Protein AF-A0A9D3RXP3-F1 (afdb_monomer_lite)

Foldseek 3Di:
DCCCPPVVHPVVVQVVVCVVPVHGDDPVVVCCVVPVVVPVVVVVVVVCCVVVVPDFAWDWDCDPPDPPPPDTDIDGDDPCVVVVVCCVVPVPPD

Organism: Anguilla anguilla (NCBI:txid7936)

Sequence (94 aa):
MVGVVYLYGIDRFNEDIEFMIGHKPNIFWQATWRVISPLIMLVIFLFYFVTKVSAELTYNVWDPNFENFPTLETLTYPSWVYTIIFLLAGCRAS

InterPro domains:
  IPR000175 Sodium:neurotransmitter symporter [PF00209] (2-89)
  IPR000175 Sodium:neurotransmitter symporter [PS50267] (1-94)
  IPR000175 Sodium:neurotransmitter symporter [PTHR11616] (1-90)
  IPR037272 Sodium:neurotransmitter symporter superfamily [SSF161070] (2-90)

Radius of gyration: 23.26 Å; chains: 1; bounding box: 51×25×57 Å

pLDDT: mean 88.12, std 9.06, range [40.38, 96.06]

Secondary structure (DSSP, 8-state):
-HIIIIIIIHHHHHHHHHHHHSSPPPHHHHHIIIIIHHHHHHHHHHHHHHHHHSS--EEEE--TT-TTTTSPEEEEPPTHHHHHHHHHHHHS--

Structure (mmCIF, N/CA/C/O backbone):
data_AF-A0A9D3RXP3-F1
#
_entry.id   AF-A0A9D3RXP3-F1
#
loop_
_atom_site.group_PDB
_atom_site.id
_atom_site.type_symbol
_atom_site.label_atom_id
_atom_site.label_alt_id
_atom_site.label_comp_id
_atom_site.label_asym_id
_atom_site.label_entity_id
_atom_site.label_seq_id
_atom_site.pdbx_PDB_ins_code
_atom_site.Cartn_x
_atom_site.Cartn_y
_atom_site.Cartn_z
_atom_site.occupancy
_atom_site.B_iso_or_equiv
_atom_site.auth_seq_id
_atom_site.auth_comp_id
_atom_site.auth_asym_id
_atom_site.auth_atom_id
_atom_site.pdbx_PDB_model_num
ATOM 1 N N . MET A 1 1 ? -8.304 -3.067 6.240 1.00 82.00 1 MET A N 1
ATOM 2 C CA . MET A 1 1 ? -8.700 -2.008 7.198 1.00 82.00 1 MET A CA 1
ATOM 3 C C . MET A 1 1 ? -9.828 -1.133 6.691 1.00 82.00 1 MET A C 1
ATOM 5 O O . MET A 1 1 ? -10.794 -1.007 7.422 1.00 82.00 1 MET A O 1
ATOM 9 N N . VAL A 1 2 ? -9.776 -0.592 5.466 1.00 89.44 2 VAL A N 1
ATOM 10 C CA . VAL A 1 2 ? -10.828 0.319 4.968 1.00 89.44 2 VAL A CA 1
ATOM 11 C C . VAL A 1 2 ? -12.238 -0.284 5.074 1.00 89.44 2 VAL A C 1
ATOM 13 O O . VAL A 1 2 ? -13.118 0.335 5.659 1.00 89.44 2 VAL A O 1
ATOM 16 N N . GLY A 1 3 ? -12.437 -1.525 4.616 1.00 92.12 3 GLY A N 1
ATOM 17 C CA . GLY A 1 3 ? -13.737 -2.197 4.734 1.00 92.12 3 GLY A CA 1
ATOM 18 C C . GLY A 1 3 ? -14.217 -2.364 6.182 1.00 92.12 3 GLY A C 1
ATOM 19 O O . GLY A 1 3 ? -15.353 -2.043 6.498 1.00 92.12 3 GLY A O 1
ATOM 20 N N . VAL A 1 4 ? -13.345 -2.786 7.097 1.00 90.50 4 VAL A N 1
ATOM 21 C CA . VAL A 1 4 ? -13.720 -2.995 8.509 1.00 90.50 4 VAL A CA 1
ATOM 22 C C . VAL A 1 4 ? -13.986 -1.665 9.224 1.00 90.50 4 VAL A C 1
ATOM 24 O O . VAL A 1 4 ? -14.975 -1.512 9.927 1.00 90.50 4 VAL A O 1
ATOM 27 N N . VAL A 1 5 ? -13.130 -0.668 9.018 1.00 90.00 5 VAL A N 1
ATOM 28 C CA . VAL A 1 5 ? -13.206 0.612 9.734 1.00 90.00 5 VAL A CA 1
ATOM 29 C C . VAL A 1 5 ? -14.351 1.486 9.220 1.00 90.00 5 VAL A C 1
ATOM 31 O O . VAL A 1 5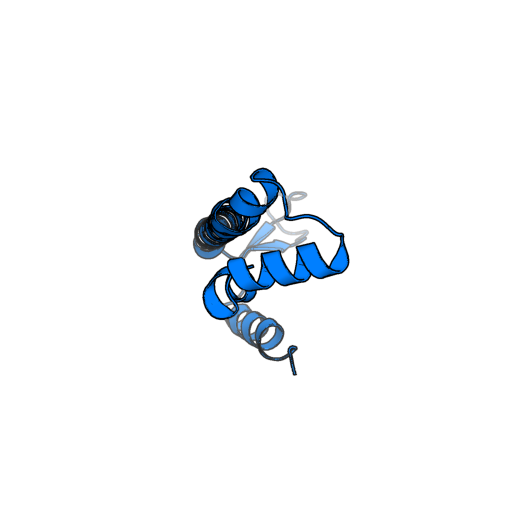 ? -15.027 2.118 10.029 1.00 90.00 5 VAL A O 1
ATOM 34 N N . TYR A 1 6 ? -14.569 1.526 7.899 1.00 89.31 6 TYR A N 1
ATOM 35 C CA . TYR A 1 6 ? -15.512 2.458 7.271 1.00 89.31 6 TYR A CA 1
ATOM 36 C C . TYR A 1 6 ? -16.805 1.814 6.764 1.00 89.31 6 TYR A C 1
ATOM 38 O O . TYR A 1 6 ? -17.817 2.504 6.741 1.00 89.31 6 TYR A O 1
ATOM 46 N N . LEU A 1 7 ? -16.804 0.535 6.355 1.00 92.69 7 LEU A N 1
ATOM 47 C CA . LEU A 1 7 ? -18.041 -0.142 5.930 1.00 92.69 7 LEU A CA 1
ATOM 48 C C . LEU A 1 7 ? -18.715 -0.852 7.105 1.00 92.69 7 LEU A C 1
ATOM 50 O O . LEU A 1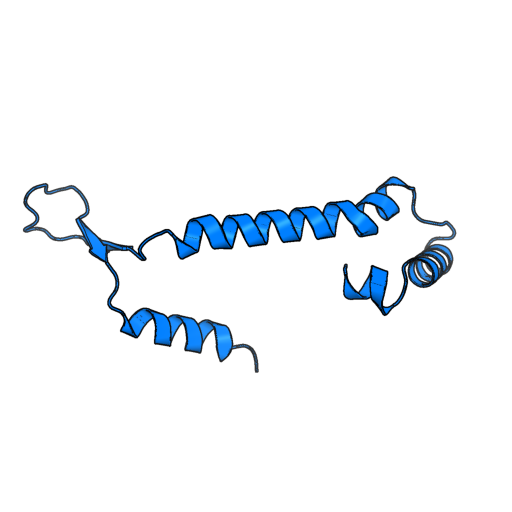 7 ? -19.895 -0.635 7.351 1.00 92.69 7 LEU A O 1
ATOM 54 N N . TYR A 1 8 ? -17.971 -1.687 7.836 1.00 92.88 8 TYR A N 1
ATOM 55 C CA . TYR A 1 8 ? -18.505 -2.378 9.017 1.00 92.88 8 TYR A CA 1
ATOM 56 C C . TYR A 1 8 ? -18.683 -1.424 10.208 1.00 92.88 8 TYR A C 1
ATOM 58 O O . TYR A 1 8 ? -19.667 -1.522 10.940 1.00 92.88 8 TYR A O 1
ATOM 66 N N . GLY A 1 9 ? -17.768 -0.463 10.346 1.00 93.06 9 GLY A N 1
ATOM 67 C CA . GLY A 1 9 ? -17.804 0.573 11.370 1.00 93.06 9 GLY A CA 1
ATOM 68 C C . GLY A 1 9 ? -16.860 0.261 12.527 1.00 93.06 9 GLY A C 1
ATOM 69 O O . GLY A 1 9 ? -16.907 -0.807 13.137 1.00 93.06 9 GLY A O 1
ATOM 70 N N . ILE A 1 10 ? -15.997 1.228 12.847 1.00 91.19 10 ILE A N 1
ATOM 71 C CA . ILE A 1 10 ? -14.987 1.085 13.901 1.00 91.19 10 ILE A CA 1
ATOM 72 C C . ILE A 1 10 ? -15.591 0.915 15.299 1.00 91.19 10 ILE A C 1
ATOM 74 O O . ILE A 1 10 ? -15.010 0.218 16.123 1.00 91.19 10 ILE A O 1
ATOM 78 N N . ASP A 1 11 ? -16.755 1.507 15.563 1.00 92.19 11 ASP A N 1
ATOM 79 C CA . ASP A 1 11 ? -17.391 1.433 16.881 1.00 92.19 11 ASP A CA 1
ATOM 80 C C . ASP A 1 11 ? -17.914 0.025 17.167 1.00 92.19 11 ASP A C 1
ATOM 82 O O . ASP A 1 11 ? -17.584 -0.541 18.207 1.00 92.19 11 ASP A O 1
ATOM 86 N N . ARG A 1 12 ? -18.599 -0.592 16.194 1.00 93.00 12 ARG A N 1
ATOM 87 C CA . ARG A 1 12 ? -19.037 -1.992 16.288 1.00 93.00 12 ARG A CA 1
ATOM 88 C C . ARG A 1 12 ? -17.845 -2.940 16.416 1.00 93.00 12 ARG A C 1
ATOM 90 O O . ARG A 1 12 ? -17.856 -3.837 17.245 1.00 93.00 12 ARG A O 1
ATOM 97 N N . PHE A 1 13 ? -16.780 -2.700 15.653 1.00 92.88 13 PHE A N 1
ATOM 98 C CA . PHE A 1 13 ? -15.559 -3.496 15.770 1.00 92.88 13 PHE A CA 1
ATOM 99 C C . PHE A 1 13 ? -14.891 -3.368 17.152 1.00 92.88 13 PHE A C 1
ATOM 101 O O . PHE A 1 13 ? -14.378 -4.348 17.684 1.00 92.88 13 PHE A O 1
ATOM 108 N N . ASN A 1 14 ? -14.908 -2.177 17.757 1.00 92.75 14 ASN A N 1
ATOM 109 C CA . ASN A 1 14 ? -14.386 -1.976 19.109 1.00 92.75 14 ASN A CA 1
ATOM 110 C C . ASN A 1 14 ? -15.242 -2.685 20.172 1.00 92.75 14 ASN A C 1
ATOM 112 O O . ASN A 1 14 ? -14.675 -3.203 21.131 1.00 92.75 14 ASN A O 1
ATOM 116 N N . GLU A 1 15 ? -16.569 -2.706 20.010 1.00 94.88 15 GLU A N 1
ATOM 117 C CA . GLU A 1 15 ? -17.490 -3.459 20.877 1.00 94.88 15 GLU A CA 1
ATOM 118 C C . GLU A 1 15 ? -17.246 -4.967 20.777 1.00 94.88 15 GLU A C 1
ATOM 120 O O . GLU A 1 15 ? -17.148 -5.639 21.802 1.00 94.88 15 GLU A O 1
ATOM 125 N N . ASP A 1 16 ? -17.049 -5.486 19.563 1.00 94.94 16 ASP A N 1
ATOM 126 C CA . ASP A 1 16 ? -16.718 -6.898 19.350 1.00 94.94 16 ASP A CA 1
ATOM 127 C C . ASP A 1 16 ? -15.387 -7.268 20.031 1.00 94.94 16 ASP A C 1
ATOM 129 O O . ASP A 1 16 ? -15.283 -8.311 20.677 1.00 94.94 16 ASP A O 1
ATOM 133 N N . ILE A 1 17 ? -14.369 -6.400 19.947 1.00 93.50 17 ILE A N 1
ATOM 134 C CA . ILE A 1 17 ? -13.085 -6.624 20.632 1.00 93.50 17 ILE A CA 1
ATOM 135 C C . ILE A 1 17 ? -13.248 -6.584 22.154 1.00 93.50 17 ILE A C 1
ATOM 137 O O . ILE A 1 17 ? -12.675 -7.423 22.852 1.00 93.50 17 ILE A O 1
ATOM 141 N N . GLU A 1 18 ? -14.015 -5.631 22.679 1.00 95.81 18 GLU A N 1
ATOM 142 C CA . GLU A 1 18 ? -14.281 -5.541 24.115 1.00 95.81 18 GLU A CA 1
ATOM 143 C C . GLU A 1 18 ? -15.042 -6.768 24.621 1.00 95.81 18 GLU A C 1
ATOM 145 O O . GLU A 1 18 ? -14.707 -7.288 25.682 1.00 95.81 18 GLU A O 1
ATOM 150 N N . PHE A 1 19 ? -15.987 -7.296 23.843 1.00 95.75 19 PHE A N 1
ATOM 151 C CA . PHE A 1 19 ? -16.672 -8.546 24.163 1.00 95.75 19 PHE A CA 1
ATOM 152 C C . PHE A 1 19 ? -15.714 -9.750 24.203 1.00 95.75 19 PHE A C 1
ATOM 154 O O . PHE A 1 19 ? -15.864 -10.630 25.049 1.00 95.75 19 PHE A O 1
ATOM 161 N N . MET A 1 20 ? -14.706 -9.788 23.325 1.00 95.31 20 MET A N 1
ATOM 162 C CA . MET A 1 20 ? -13.745 -10.896 23.254 1.00 95.31 20 MET A CA 1
ATOM 163 C C . MET A 1 20 ? -12.647 -10.835 24.324 1.00 95.31 20 MET A C 1
AT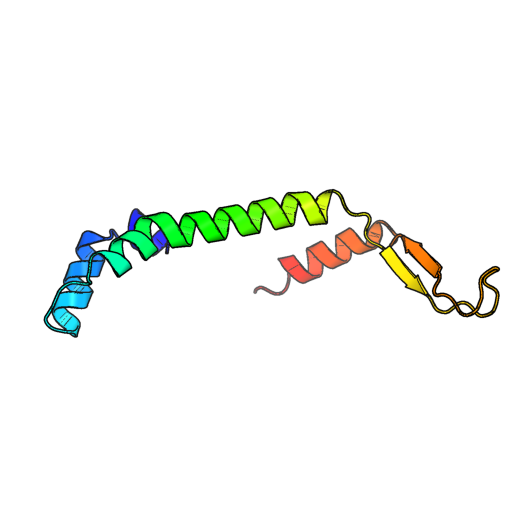OM 165 O O . MET A 1 20 ? -12.240 -11.873 24.842 1.00 95.31 20 MET A O 1
ATOM 169 N N . ILE A 1 21 ? -12.126 -9.640 24.617 1.00 94.62 21 ILE A N 1
ATOM 170 C CA . ILE A 1 21 ? -10.907 -9.448 25.429 1.00 94.62 21 ILE A CA 1
ATOM 171 C C . ILE A 1 21 ? -11.220 -8.762 26.776 1.00 94.62 21 ILE A C 1
ATOM 173 O O . ILE A 1 21 ? -10.388 -8.734 27.679 1.00 94.62 21 ILE A O 1
ATOM 177 N N . GLY A 1 22 ? -12.437 -8.245 26.955 1.00 93.50 22 GLY A N 1
ATOM 178 C CA . GLY A 1 22 ? -12.901 -7.598 28.187 1.00 93.50 22 GLY A CA 1
ATOM 179 C C . GLY A 1 22 ? -12.525 -6.119 28.317 1.00 93.50 22 GLY A C 1
ATOM 180 O O . GLY A 1 22 ? -12.779 -5.524 29.361 1.00 93.50 22 GLY A O 1
ATOM 181 N N . HIS A 1 23 ? -11.906 -5.516 27.296 1.00 91.25 23 HIS A N 1
ATOM 182 C CA . HIS A 1 23 ? -11.588 -4.086 27.276 1.00 91.25 23 HIS A CA 1
ATOM 183 C C . HIS A 1 23 ? -11.508 -3.524 25.849 1.00 91.25 23 HIS A C 1
ATOM 185 O O . HIS A 1 23 ? -11.175 -4.234 24.897 1.00 91.25 23 HIS A O 1
ATOM 191 N N . LYS A 1 24 ? -11.735 -2.212 25.696 1.00 90.75 24 LYS A N 1
ATOM 192 C CA . LYS A 1 24 ? -11.580 -1.525 24.403 1.00 90.75 24 LYS A CA 1
ATOM 193 C C . LYS A 1 24 ? -10.108 -1.401 23.971 1.00 90.75 24 LYS A C 1
ATOM 195 O O . LYS A 1 24 ? -9.213 -1.331 24.824 1.00 90.75 24 LYS A O 1
ATOM 200 N N . PRO A 1 25 ? -9.827 -1.320 22.656 1.00 90.62 25 PRO A N 1
ATOM 201 C CA . PRO A 1 25 ? -8.485 -1.042 22.147 1.00 90.62 25 PRO A CA 1
ATOM 202 C C . PRO A 1 25 ? -7.986 0.353 22.548 1.00 90.62 25 PRO A C 1
ATOM 204 O O . PRO A 1 25 ? -8.731 1.333 22.489 1.00 90.62 25 PRO A O 1
ATOM 207 N N . ASN A 1 26 ? -6.695 0.456 22.884 1.00 91.38 26 ASN A N 1
ATOM 208 C CA . ASN A 1 26 ? -6.029 1.732 23.170 1.00 91.38 26 ASN A CA 1
ATOM 209 C C . ASN A 1 26 ? -6.035 2.674 21.941 1.00 91.38 26 ASN A C 1
ATOM 211 O O . ASN A 1 26 ? -6.116 2.232 20.793 1.00 91.38 26 ASN A O 1
ATOM 215 N N . ILE A 1 27 ? -5.868 3.977 22.174 1.00 91.19 27 ILE A N 1
ATOM 216 C CA . ILE A 1 27 ? -5.842 5.051 21.169 1.00 91.19 27 ILE A CA 1
ATOM 217 C C . ILE A 1 27 ? -4.816 4.772 20.062 1.00 91.19 27 ILE A C 1
ATOM 219 O O . ILE A 1 27 ? -5.087 5.060 18.898 1.00 91.19 27 ILE A O 1
ATOM 223 N N . PHE A 1 28 ? -3.676 4.152 20.392 1.00 93.25 28 PHE A N 1
ATOM 224 C CA . PHE A 1 28 ? -2.680 3.724 19.403 1.00 93.25 28 PHE A CA 1
ATOM 225 C C . PHE A 1 28 ? -3.292 2.844 18.301 1.00 93.25 28 PHE A C 1
ATOM 227 O O . PHE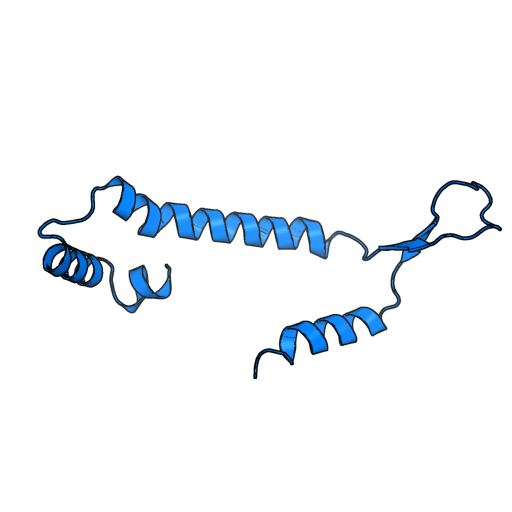 A 1 28 ? -3.064 3.085 17.113 1.00 93.25 28 PHE A O 1
ATOM 234 N N . TRP A 1 29 ? -4.112 1.860 18.678 1.00 91.19 29 TRP A N 1
ATOM 235 C CA . TRP A 1 29 ? -4.766 0.955 17.734 1.00 91.19 29 TRP A CA 1
ATOM 236 C C . TRP A 1 29 ? -5.814 1.684 16.901 1.00 91.19 29 TRP A C 1
ATOM 238 O O . TRP A 1 29 ? -5.844 1.535 15.680 1.00 91.19 29 TRP A O 1
ATOM 248 N N . GLN A 1 30 ? -6.606 2.550 17.535 1.00 90.06 30 GLN A N 1
ATOM 249 C CA . GLN A 1 30 ? -7.613 3.335 16.824 1.00 90.06 30 GLN A CA 1
ATOM 250 C C . GLN A 1 30 ? -6.989 4.286 15.796 1.00 90.06 30 GLN A C 1
ATOM 252 O O . GLN A 1 30 ? -7.445 4.334 14.654 1.00 90.06 30 GLN A O 1
ATOM 257 N N . ALA A 1 31 ? -5.924 5.005 16.160 1.00 93.19 31 ALA A N 1
ATOM 258 C CA . ALA A 1 31 ? -5.204 5.886 15.241 1.00 93.19 31 ALA A CA 1
ATOM 259 C C . ALA A 1 31 ? -4.557 5.094 14.096 1.00 93.19 31 ALA A C 1
ATOM 261 O O . ALA A 1 31 ? -4.639 5.489 12.927 1.00 93.19 31 ALA A O 1
ATOM 262 N N . THR A 1 32 ? -3.971 3.938 14.420 1.00 94.19 32 THR A N 1
ATOM 263 C CA . THR A 1 32 ? -3.320 3.076 13.433 1.00 94.19 32 THR A CA 1
ATOM 264 C C . THR A 1 32 ? -4.309 2.563 12.395 1.00 94.19 32 THR A C 1
ATOM 266 O O . THR A 1 32 ? -4.056 2.655 11.194 1.00 94.19 32 THR A O 1
ATOM 269 N N . TRP A 1 33 ? -5.458 2.062 12.836 1.00 92.81 33 TRP A N 1
ATOM 270 C CA . TRP A 1 33 ? -6.459 1.474 11.951 1.00 92.81 33 TRP A CA 1
ATOM 271 C C . TRP A 1 33 ? -7.244 2.509 11.152 1.00 92.81 33 TRP A C 1
ATOM 273 O O . TRP A 1 33 ? -7.560 2.253 9.989 1.00 92.81 33 TRP A O 1
ATOM 283 N N . ARG A 1 34 ? -7.532 3.674 11.745 1.00 89.88 34 ARG A N 1
ATOM 284 C CA . ARG A 1 34 ? -8.324 4.725 11.093 1.00 89.88 34 ARG A CA 1
ATOM 285 C C . ARG A 1 34 ? -7.515 5.583 10.134 1.00 89.88 34 ARG A C 1
ATOM 287 O O . ARG A 1 34 ? -8.071 6.024 9.140 1.00 89.88 34 ARG A O 1
ATOM 294 N N . VAL A 1 35 ? -6.239 5.847 10.420 1.00 91.12 35 VAL A N 1
ATOM 295 C CA . VAL A 1 35 ? -5.481 6.863 9.670 1.00 91.12 35 VAL A CA 1
ATOM 296 C C . VAL A 1 35 ? -4.138 6.337 9.188 1.00 91.12 35 VAL A C 1
ATOM 298 O O . VAL A 1 35 ? -3.878 6.367 7.989 1.00 91.12 35 VAL A O 1
ATOM 301 N N . ILE A 1 36 ? -3.298 5.816 10.085 1.00 94.62 36 ILE A N 1
ATOM 302 C CA . ILE A 1 36 ? -1.892 5.531 9.749 1.00 94.62 36 ILE A CA 1
ATOM 303 C C . ILE A 1 36 ? -1.786 4.411 8.709 1.00 94.62 36 ILE A C 1
ATOM 305 O O . ILE A 1 36 ? -1.116 4.575 7.694 1.00 94.62 36 ILE A O 1
ATOM 309 N N . SER A 1 37 ? -2.465 3.284 8.925 1.00 94.38 37 SER A N 1
ATOM 310 C CA . SER A 1 37 ? -2.399 2.142 8.010 1.00 94.38 37 SER A CA 1
ATOM 311 C C . SER A 1 37 ? -2.979 2.466 6.624 1.00 94.38 37 SER A C 1
ATOM 313 O O . SER A 1 37 ? -2.270 2.232 5.643 1.00 94.38 37 SER A O 1
ATOM 315 N N . PRO A 1 38 ? -4.193 3.045 6.492 1.00 93.00 38 PRO A N 1
ATOM 316 C CA . PRO A 1 38 ? -4.704 3.465 5.187 1.00 93.00 38 PRO A CA 1
ATOM 317 C C . PRO A 1 38 ? -3.779 4.455 4.472 1.00 93.00 38 PRO A C 1
ATOM 319 O O . PRO A 1 38 ? -3.548 4.312 3.273 1.00 93.00 38 PRO A O 1
ATOM 322 N N . LEU A 1 39 ? -3.210 5.416 5.208 1.00 95.44 39 LEU A N 1
ATOM 323 C CA . LEU A 1 39 ? -2.307 6.416 4.646 1.00 95.44 39 LEU A CA 1
ATOM 324 C C . LEU A 1 39 ? -1.010 5.784 4.136 1.00 95.44 39 LEU A C 1
ATOM 326 O O . LEU A 1 39 ? -0.627 6.038 3.000 1.00 95.44 39 LEU A O 1
ATOM 330 N N . ILE A 1 40 ? -0.353 4.938 4.934 1.00 95.75 40 ILE A N 1
ATOM 331 C CA . ILE A 1 40 ? 0.887 4.262 4.523 1.00 95.75 40 ILE A CA 1
ATOM 332 C C . ILE A 1 40 ? 0.640 3.389 3.291 1.00 95.75 40 ILE A C 1
ATOM 334 O O . ILE A 1 40 ? 1.428 3.430 2.348 1.00 95.75 40 ILE A O 1
ATOM 338 N N . MET A 1 41 ? -0.465 2.639 3.265 1.00 94.94 41 MET A N 1
ATOM 339 C CA . MET A 1 41 ? -0.824 1.815 2.108 1.00 94.94 41 MET A CA 1
ATOM 340 C C . MET A 1 41 ? -1.028 2.669 0.852 1.00 94.94 41 MET A C 1
ATOM 342 O O . MET A 1 41 ? -0.526 2.314 -0.212 1.00 94.94 41 MET A O 1
ATOM 346 N N . LEU A 1 42 ? -1.709 3.812 0.978 1.00 94.56 42 LEU A N 1
ATOM 347 C CA . LEU A 1 42 ? -1.902 4.757 -0.122 1.00 94.56 42 LEU A CA 1
ATOM 348 C C . LEU A 1 42 ? -0.566 5.337 -0.596 1.00 94.56 42 LEU A C 1
ATOM 350 O O . 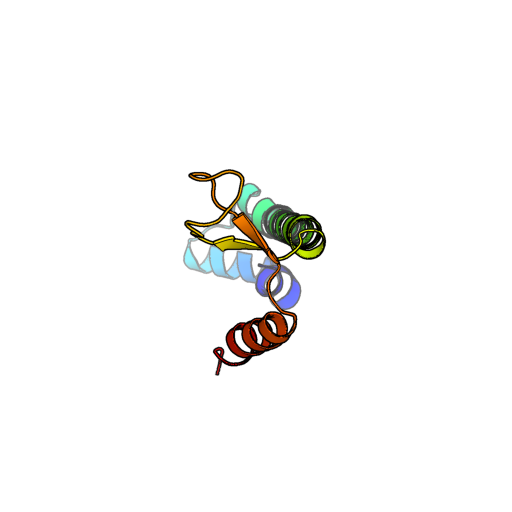LEU A 1 42 ? -0.302 5.357 -1.794 1.00 94.56 42 LEU A O 1
ATOM 354 N N . VAL A 1 43 ? 0.292 5.771 0.328 1.00 96.06 43 VAL A N 1
ATOM 355 C CA . VAL A 1 43 ? 1.613 6.324 0.009 1.00 96.06 43 VAL A CA 1
ATOM 356 C C . VAL A 1 43 ? 2.442 5.297 -0.758 1.00 96.06 43 VAL A C 1
ATOM 358 O O . VAL A 1 43 ? 2.897 5.597 -1.857 1.00 96.06 43 VAL A O 1
ATOM 361 N N . ILE A 1 44 ? 2.583 4.072 -0.246 1.00 95.06 44 ILE A N 1
ATOM 362 C CA . ILE A 1 44 ? 3.347 3.013 -0.925 1.00 95.06 44 ILE A CA 1
ATOM 363 C C . ILE A 1 44 ? 2.756 2.712 -2.308 1.00 95.06 44 ILE A C 1
ATOM 365 O O . ILE A 1 44 ? 3.508 2.551 -3.268 1.00 95.06 44 ILE A O 1
ATOM 369 N N . PHE A 1 45 ? 1.428 2.688 -2.435 1.00 92.75 45 PHE A N 1
ATOM 370 C CA . PHE A 1 45 ? 0.757 2.486 -3.718 1.00 92.75 45 PHE A CA 1
ATOM 371 C C . PHE A 1 45 ? 1.073 3.600 -4.730 1.00 92.75 45 PHE A C 1
ATOM 373 O O . PHE A 1 45 ? 1.409 3.312 -5.879 1.00 92.75 45 PHE A O 1
ATOM 380 N N . LEU A 1 46 ? 1.040 4.867 -4.307 1.00 94.38 46 LEU A N 1
ATOM 381 C CA . LEU A 1 46 ? 1.410 5.994 -5.166 1.00 94.38 46 LEU A CA 1
ATOM 382 C C . LEU A 1 46 ? 2.892 5.965 -5.542 1.00 94.38 46 LEU A C 1
ATOM 384 O O . LEU A 1 46 ? 3.227 6.144 -6.710 1.00 94.38 46 LEU A O 1
ATOM 388 N N . PHE A 1 47 ? 3.781 5.695 -4.584 1.00 93.88 47 PHE A N 1
ATOM 389 C CA . PHE A 1 47 ? 5.214 5.553 -4.853 1.00 93.88 47 PHE A CA 1
ATOM 390 C C . PHE A 1 47 ? 5.493 4.423 -5.845 1.00 93.88 47 PHE A C 1
ATOM 392 O O . PHE A 1 47 ? 6.300 4.594 -6.760 1.00 93.88 47 PHE A O 1
ATOM 399 N N . TYR A 1 48 ? 4.805 3.288 -5.708 1.00 90.31 48 TYR A N 1
ATOM 400 C CA . TYR A 1 48 ? 4.888 2.195 -6.670 1.00 90.31 48 TYR A CA 1
ATOM 401 C C . TYR A 1 48 ? 4.480 2.664 -8.069 1.00 90.31 48 TYR A C 1
ATOM 403 O O . TYR A 1 48 ? 5.220 2.437 -9.021 1.00 90.31 48 TYR A O 1
ATOM 411 N N . PHE A 1 49 ? 3.355 3.374 -8.196 1.00 88.00 49 PHE A N 1
ATOM 412 C CA . PHE A 1 49 ? 2.902 3.880 -9.490 1.00 88.00 49 PHE A CA 1
ATOM 413 C C . PHE A 1 49 ? 3.913 4.858 -10.101 1.00 88.00 49 PHE A C 1
ATOM 415 O O . PHE A 1 49 ? 4.346 4.658 -11.229 1.00 88.00 49 PHE A O 1
ATOM 422 N N . VAL A 1 50 ? 4.381 5.856 -9.347 1.00 89.12 50 VAL A N 1
ATOM 423 C CA . VAL A 1 50 ? 5.348 6.851 -9.843 1.00 89.12 50 VAL A CA 1
ATOM 424 C C . VAL A 1 50 ? 6.657 6.195 -10.290 1.00 89.12 50 VAL A C 1
ATOM 426 O O . VAL A 1 50 ? 7.167 6.506 -11.367 1.00 89.12 50 VAL A O 1
ATOM 429 N N . THR A 1 51 ? 7.194 5.271 -9.491 1.00 86.00 51 THR A N 1
ATOM 430 C CA . THR A 1 51 ? 8.494 4.640 -9.773 1.00 86.00 51 THR A CA 1
ATOM 431 C C . THR A 1 51 ? 8.424 3.580 -10.866 1.00 86.00 51 THR A C 1
ATOM 433 O O . THR A 1 51 ? 9.362 3.465 -11.648 1.00 86.00 51 THR A O 1
ATOM 436 N N . LYS A 1 52 ? 7.340 2.800 -10.942 1.00 81.88 52 LYS A N 1
ATOM 437 C CA . LYS A 1 52 ? 7.218 1.691 -11.899 1.00 81.88 52 LYS A CA 1
ATOM 438 C C . LYS A 1 52 ? 6.590 2.088 -13.224 1.00 81.88 52 LYS A C 1
ATOM 440 O O . LYS A 1 52 ? 6.942 1.486 -14.227 1.00 81.88 52 LYS A O 1
ATOM 445 N N . VAL A 1 53 ? 5.696 3.075 -13.249 1.00 75.88 53 VAL A N 1
ATOM 446 C CA . VAL A 1 53 ? 5.102 3.560 -14.509 1.00 75.88 53 VAL A CA 1
ATOM 447 C C . VAL A 1 53 ? 6.095 4.410 -15.294 1.00 75.88 53 VAL A C 1
ATOM 449 O O . VAL A 1 53 ? 6.079 4.377 -16.518 1.00 75.88 53 VAL A O 1
ATOM 452 N N . SER A 1 54 ? 6.985 5.131 -14.608 1.00 69.12 54 SER A N 1
ATOM 453 C CA . SER A 1 54 ? 8.014 5.949 -15.267 1.00 69.12 54 SER A CA 1
ATOM 454 C C . SER A 1 54 ? 9.257 5.151 -15.675 1.00 69.12 54 SER A C 1
ATOM 456 O O . SER A 1 54 ? 10.095 5.668 -16.406 1.00 69.12 54 SER A O 1
ATOM 458 N N . ALA A 1 55 ? 9.412 3.921 -15.180 1.00 75.81 55 A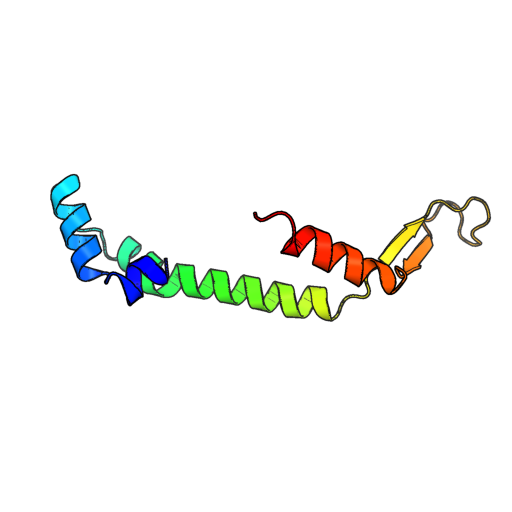LA A N 1
ATOM 459 C CA . ALA A 1 55 ? 10.550 3.073 -15.506 1.00 75.81 55 ALA A CA 1
ATOM 460 C C . ALA A 1 55 ? 10.258 2.244 -16.760 1.00 75.81 55 ALA A C 1
ATOM 462 O O . ALA A 1 55 ? 9.256 1.529 -16.827 1.00 75.81 55 ALA A O 1
ATOM 463 N N . GLU A 1 56 ? 11.165 2.293 -17.734 1.00 77.50 56 GLU A N 1
ATOM 464 C CA . GLU A 1 56 ? 11.134 1.365 -18.860 1.00 77.50 56 GLU A CA 1
ATOM 465 C C . GLU A 1 56 ? 11.384 -0.063 -18.358 1.00 77.50 56 GLU A C 1
ATOM 467 O O . GLU A 1 56 ? 12.272 -0.313 -17.538 1.00 77.50 56 GLU A O 1
ATOM 472 N N . LEU A 1 57 ? 10.571 -1.016 -18.824 1.00 84.31 57 LEU A N 1
ATOM 473 C CA . LEU A 1 57 ? 10.709 -2.416 -18.440 1.00 84.31 57 LEU A CA 1
ATOM 474 C C . LEU A 1 57 ? 11.930 -2.994 -19.170 1.00 84.31 57 LEU A C 1
ATOM 476 O O . LEU A 1 57 ? 11.840 -3.342 -20.348 1.00 84.31 57 LEU A O 1
ATOM 480 N N . THR A 1 58 ? 13.065 -3.079 -18.477 1.00 89.06 58 THR A N 1
ATOM 481 C CA . THR A 1 58 ? 14.322 -3.610 -19.019 1.00 89.06 58 THR A CA 1
ATOM 482 C C . THR A 1 58 ? 14.688 -4.967 -18.424 1.00 89.06 58 THR A C 1
ATOM 484 O O . THR A 1 58 ? 14.236 -5.347 -17.338 1.00 89.06 58 THR A O 1
ATOM 487 N N . TYR A 1 59 ? 15.506 -5.720 -19.154 1.00 87.44 59 TYR A N 1
ATOM 488 C CA . TYR A 1 59 ? 16.117 -6.962 -18.699 1.00 87.44 59 TYR A CA 1
ATOM 489 C C . TYR A 1 59 ? 17.580 -7.034 -19.116 1.00 87.44 59 TYR A C 1
ATOM 491 O O . TYR A 1 59 ? 17.983 -6.472 -20.132 1.00 87.44 59 TYR A O 1
ATOM 499 N N . ASN A 1 60 ? 18.365 -7.730 -18.298 1.00 90.00 60 ASN A N 1
ATOM 500 C CA . ASN A 1 60 ? 19.786 -7.924 -18.538 1.00 90.00 60 ASN A CA 1
ATOM 501 C C . ASN A 1 60 ? 20.003 -9.180 -19.378 1.00 90.00 60 ASN A C 1
ATOM 503 O O . ASN A 1 60 ? 19.501 -10.251 -19.021 1.00 90.00 60 ASN A O 1
ATOM 507 N N . VAL A 1 61 ? 20.784 -9.055 -20.447 1.00 89.44 61 VAL A N 1
ATOM 508 C CA . VAL A 1 61 ? 21.179 -10.167 -21.314 1.00 89.44 61 VAL A CA 1
ATOM 509 C C . VAL A 1 61 ? 22.680 -10.394 -21.220 1.00 89.44 61 VAL A C 1
ATOM 511 O O . VAL A 1 61 ? 23.474 -9.461 -21.099 1.00 89.44 61 VAL A O 1
ATOM 514 N N . TRP A 1 62 ? 23.060 -11.670 -21.243 1.00 89.50 62 TRP A N 1
ATOM 515 C CA . TRP A 1 62 ? 24.446 -12.084 -21.392 1.00 89.50 62 TRP A CA 1
ATOM 516 C C . TRP A 1 62 ? 24.753 -12.275 -22.879 1.00 89.50 62 TRP A C 1
ATOM 518 O O . TRP A 1 62 ? 24.438 -13.329 -23.434 1.00 89.50 62 TRP A O 1
ATOM 528 N N . ASP A 1 63 ? 25.354 -11.267 -23.514 1.00 88.44 63 ASP A N 1
ATOM 529 C CA . ASP A 1 63 ? 25.825 -11.350 -24.900 1.00 88.44 63 ASP A CA 1
ATOM 530 C C . ASP A 1 63 ? 27.367 -11.359 -24.947 1.00 88.44 63 ASP A C 1
ATOM 532 O O . ASP A 1 63 ? 28.007 -10.354 -24.622 1.00 88.44 63 ASP A O 1
ATOM 536 N N . PRO A 1 64 ? 27.995 -12.479 -25.354 1.00 88.56 64 PRO A N 1
ATOM 537 C CA . PRO A 1 64 ? 29.443 -12.563 -25.549 1.00 88.56 64 PRO A CA 1
ATOM 538 C C . PRO A 1 64 ? 30.007 -11.600 -26.605 1.00 88.56 64 PRO A C 1
ATOM 540 O O . PRO A 1 64 ? 31.217 -11.387 -26.625 1.00 88.56 64 PRO A O 1
ATOM 543 N N . ASN A 1 65 ? 29.167 -11.049 -27.486 1.00 88.06 65 ASN A N 1
ATOM 544 C CA . ASN A 1 65 ? 29.568 -10.141 -28.565 1.00 88.06 65 ASN A CA 1
ATOM 545 C C . ASN A 1 65 ? 29.328 -8.659 -28.232 1.00 88.06 65 ASN A C 1
ATOM 547 O O . ASN A 1 65 ? 29.513 -7.805 -29.098 1.00 88.06 65 ASN A O 1
ATOM 551 N N . PHE A 1 66 ? 28.919 -8.340 -27.001 1.00 88.62 66 PHE A N 1
ATOM 552 C CA . PHE A 1 66 ? 28.673 -6.966 -26.576 1.00 88.62 66 PHE A CA 1
ATOM 553 C C . PHE A 1 66 ? 29.976 -6.155 -26.514 1.00 88.62 66 PHE A C 1
ATOM 555 O O . PHE A 1 66 ? 30.971 -6.609 -25.947 1.00 88.62 66 PHE A O 1
ATOM 562 N N . GLU A 1 67 ? 29.967 -4.926 -27.043 1.00 86.31 67 GLU A N 1
ATOM 563 C CA . GLU A 1 67 ? 31.165 -4.071 -27.121 1.00 86.31 67 GLU A CA 1
ATOM 564 C C . GLU A 1 67 ? 31.835 -3.839 -25.754 1.00 86.31 67 GLU A C 1
ATOM 566 O O . GLU A 1 67 ? 33.058 -3.738 -25.678 1.00 86.31 67 GLU A O 1
ATOM 571 N N . ASN A 1 68 ? 31.056 -3.813 -24.663 1.00 86.62 68 ASN A N 1
ATOM 572 C CA . ASN A 1 68 ? 31.553 -3.619 -23.295 1.00 86.62 68 ASN A CA 1
ATOM 573 C C . ASN A 1 68 ? 31.606 -4.921 -22.471 1.00 86.62 68 ASN A C 1
ATOM 575 O O . ASN A 1 68 ? 31.438 -4.891 -21.245 1.00 86.62 68 ASN A O 1
ATOM 579 N N . PHE A 1 69 ? 31.811 -6.080 -23.102 1.00 83.81 69 PHE A N 1
ATOM 580 C CA . PHE A 1 69 ? 31.998 -7.349 -22.388 1.00 83.81 69 PHE A CA 1
ATOM 581 C C . PHE A 1 69 ? 33.106 -7.226 -21.312 1.00 83.81 69 PHE A C 1
ATOM 583 O O . PHE A 1 69 ? 34.166 -6.665 -21.602 1.00 83.81 69 PHE A O 1
ATOM 590 N N . PRO A 1 70 ? 32.918 -7.723 -20.066 1.00 83.56 70 PRO A N 1
ATOM 591 C CA . PRO A 1 70 ? 31.893 -8.659 -19.578 1.00 83.56 70 PRO A CA 1
ATOM 592 C C . PRO A 1 70 ? 30.674 -8.005 -18.895 1.00 83.56 70 PRO A C 1
ATOM 594 O O . PRO A 1 70 ? 30.036 -8.630 -18.046 1.00 83.56 70 PRO A O 1
ATOM 597 N N . THR A 1 71 ? 30.362 -6.739 -19.190 1.00 85.25 71 THR A N 1
ATOM 598 C CA . THR A 1 71 ? 29.172 -6.087 -18.615 1.00 85.25 71 THR A CA 1
ATOM 599 C C . THR A 1 71 ? 27.877 -6.599 -19.254 1.00 85.25 71 THR A C 1
ATOM 601 O O . THR A 1 71 ? 27.868 -7.026 -20.405 1.00 85.25 71 THR A O 1
ATOM 604 N N . LEU A 1 72 ? 26.787 -6.599 -18.480 1.00 86.50 72 LEU A N 1
ATOM 605 C CA . LEU A 1 72 ? 25.465 -7.026 -18.945 1.00 86.50 72 LEU A CA 1
ATOM 606 C C . LEU A 1 72 ? 24.833 -5.940 -19.819 1.00 86.50 72 LEU A C 1
ATOM 608 O O . LEU A 1 72 ? 24.808 -4.774 -19.424 1.00 86.50 72 LEU A O 1
ATOM 612 N N . GLU A 1 73 ? 24.266 -6.333 -20.955 1.00 87.25 73 GLU A N 1
ATOM 613 C CA . GLU A 1 73 ? 23.507 -5.427 -21.815 1.00 87.25 73 GLU A CA 1
ATOM 614 C C . GLU A 1 73 ? 22.065 -5.294 -21.301 1.00 87.25 73 GLU A C 1
ATOM 616 O O . GLU A 1 73 ? 21.394 -6.296 -21.036 1.00 87.25 73 GLU A O 1
ATOM 621 N N . THR A 1 74 ? 21.577 -4.060 -21.143 1.00 86.31 74 THR A N 1
ATOM 622 C CA . THR A 1 74 ? 20.193 -3.776 -20.730 1.00 86.31 74 THR A CA 1
ATOM 623 C C . THR A 1 74 ? 19.309 -3.573 -21.956 1.00 86.31 74 THR A C 1
ATOM 625 O O . THR A 1 74 ? 19.391 -2.531 -22.608 1.00 86.31 74 THR A O 1
ATOM 628 N N . LEU A 1 75 ? 18.430 -4.532 -22.242 1.00 87.44 75 LEU A N 1
ATOM 629 C CA . LEU A 1 75 ? 17.469 -4.453 -23.343 1.00 87.44 75 LEU A CA 1
ATOM 630 C C . LEU A 1 75 ? 16.061 -4.155 -22.825 1.00 87.44 75 LEU A C 1
ATOM 632 O O . LEU A 1 75 ? 15.690 -4.550 -21.719 1.00 87.44 75 LEU A O 1
ATOM 636 N N . THR A 1 76 ? 15.255 -3.466 -23.627 1.00 89.31 76 THR A N 1
ATOM 637 C CA . THR A 1 76 ? 13.842 -3.203 -23.326 1.00 89.31 76 THR A CA 1
ATOM 638 C C . THR A 1 76 ? 12.979 -4.401 -23.713 1.00 89.31 76 THR A C 1
ATOM 640 O O . THR A 1 76 ? 13.210 -5.071 -24.724 1.00 89.31 76 THR A O 1
ATOM 643 N N . TYR A 1 77 ? 11.975 -4.711 -22.892 1.00 88.62 77 TYR A N 1
ATOM 644 C CA . TYR A 1 77 ? 11.042 -5.783 -23.219 1.00 88.62 77 TYR A CA 1
ATOM 645 C C . TYR A 1 77 ? 10.145 -5.400 -24.406 1.00 88.62 77 TYR A C 1
ATOM 647 O O . TYR A 1 77 ? 9.659 -4.268 -24.482 1.00 88.62 77 TYR A O 1
ATOM 655 N N . PRO A 1 78 ? 9.828 -6.356 -25.295 1.00 90.75 78 PRO A N 1
ATOM 656 C CA . PRO A 1 78 ? 8.831 -6.149 -26.336 1.00 90.75 78 PRO A CA 1
ATOM 657 C C . PRO A 1 78 ? 7.434 -5.863 -25.768 1.00 90.75 78 PRO A C 1
ATOM 659 O O . PRO A 1 78 ? 7.034 -6.418 -24.743 1.00 90.75 78 PRO A O 1
ATOM 662 N N . SER A 1 79 ? 6.621 -5.091 -26.493 1.00 87.75 79 SER A N 1
ATOM 663 C CA . SER A 1 79 ? 5.293 -4.663 -26.024 1.00 87.75 79 SER A CA 1
ATOM 664 C C . SER A 1 79 ? 4.308 -5.810 -25.737 1.00 87.75 79 SER A C 1
ATOM 666 O O . SER A 1 79 ? 3.416 -5.649 -24.905 1.00 87.75 79 SER A O 1
ATOM 668 N N . TRP A 1 80 ? 4.460 -6.988 -26.362 1.00 90.69 80 TRP A N 1
ATOM 669 C CA . TRP A 1 80 ? 3.600 -8.149 -26.076 1.00 90.69 80 TRP A CA 1
ATOM 670 C C . TRP A 1 80 ? 3.752 -8.661 -24.637 1.00 90.69 80 TRP A C 1
ATOM 672 O O . TRP A 1 80 ? 2.823 -9.268 -24.107 1.00 90.69 80 TRP A O 1
ATOM 682 N N . VAL A 1 81 ? 4.862 -8.365 -23.956 1.00 90.81 81 VAL A N 1
ATOM 683 C CA . VAL A 1 81 ? 5.079 -8.764 -22.557 1.00 90.81 81 VAL A CA 1
ATOM 684 C C . VAL A 1 81 ? 4.044 -8.131 -21.627 1.00 90.81 81 VAL A C 1
ATOM 686 O O . VAL A 1 81 ? 3.575 -8.797 -20.706 1.00 90.81 81 VAL A O 1
ATOM 689 N N . TYR A 1 82 ? 3.582 -6.907 -21.905 1.00 88.19 82 TYR A N 1
ATOM 690 C CA . TYR A 1 82 ? 2.506 -6.283 -21.128 1.00 88.19 82 TYR A CA 1
ATOM 691 C C . TYR A 1 82 ? 1.198 -7.082 -21.188 1.00 88.19 82 TYR A C 1
ATOM 693 O O . TYR A 1 82 ? 0.487 -7.163 -20.187 1.00 88.19 82 TYR A O 1
ATOM 701 N N . THR A 1 83 ? 0.902 -7.731 -22.322 1.00 88.69 83 THR A N 1
ATOM 702 C CA . THR A 1 83 ? -0.283 -8.599 -22.441 1.00 88.69 83 THR A CA 1
ATOM 703 C C . THR A 1 83 ? -0.154 -9.843 -21.570 1.00 88.69 83 THR A C 1
ATOM 705 O O . THR A 1 83 ? -1.110 -10.223 -20.900 1.00 88.69 83 THR A O 1
ATOM 708 N N . ILE A 1 84 ? 1.045 -10.427 -21.491 1.00 90.75 84 ILE A N 1
ATOM 709 C CA . ILE A 1 84 ? 1.318 -11.567 -20.611 1.00 90.75 84 ILE A CA 1
ATOM 710 C C . ILE A 1 84 ? 1.235 -11.155 -19.146 1.00 90.75 84 ILE A C 1
ATOM 712 O O . ILE A 1 84 ? 0.615 -11.868 -18.363 1.00 90.75 84 ILE A O 1
ATOM 716 N N . ILE A 1 85 ? 1.804 -10.005 -18.770 1.00 89.12 85 ILE A N 1
ATOM 717 C CA . ILE A 1 85 ? 1.704 -9.482 -17.400 1.00 89.12 85 ILE A CA 1
ATOM 718 C C . ILE A 1 85 ? 0.232 -9.307 -17.017 1.00 89.12 85 ILE A C 1
ATOM 720 O O . ILE A 1 85 ? -0.177 -9.767 -15.953 1.00 89.12 85 ILE A O 1
ATOM 724 N N . PHE A 1 86 ? -0.575 -8.701 -17.891 1.00 87.56 86 PHE A N 1
ATOM 725 C CA . PHE A 1 86 ? -2.004 -8.510 -17.652 1.00 87.56 86 PHE A CA 1
ATOM 726 C C . PHE A 1 86 ? -2.755 -9.841 -17.516 1.00 87.56 86 PHE A C 1
ATOM 728 O O . PHE A 1 86 ? -3.532 -10.010 -16.579 1.00 87.56 86 PHE A O 1
ATOM 735 N N . LEU A 1 87 ? -2.494 -10.808 -18.400 1.00 91.31 87 LEU A N 1
ATOM 736 C CA . LEU A 1 87 ? -3.125 -12.128 -18.342 1.00 91.31 87 LEU A CA 1
ATOM 737 C C . LEU A 1 87 ? -2.709 -12.909 -17.092 1.00 91.31 87 LEU A C 1
ATOM 739 O O . LEU A 1 87 ? -3.560 -13.485 -16.428 1.00 91.31 87 LEU A O 1
ATOM 743 N N . LEU A 1 88 ? -1.429 -12.919 -16.725 1.00 88.62 88 LEU A N 1
ATOM 744 C CA . LEU A 1 88 ? -0.965 -13.635 -15.535 1.00 88.62 88 LEU A CA 1
ATOM 745 C C . LEU A 1 88 ? -1.480 -12.993 -14.243 1.00 88.62 88 LEU A C 1
ATOM 747 O O . LEU A 1 88 ? -1.937 -13.708 -13.352 1.00 88.62 88 LEU A O 1
ATOM 751 N N . ALA A 1 89 ? -1.431 -11.663 -14.144 1.00 84.12 89 ALA A N 1
ATOM 752 C CA . ALA A 1 89 ? -1.894 -10.942 -12.961 1.00 84.12 89 ALA A CA 1
ATOM 753 C C . ALA A 1 89 ? -3.427 -10.951 -12.831 1.00 84.12 89 ALA A C 1
ATOM 755 O O . ALA A 1 89 ? -3.943 -11.047 -11.721 1.00 84.12 89 ALA A O 1
ATOM 756 N N . GLY A 1 90 ? -4.153 -10.855 -13.949 1.00 74.81 90 GLY A N 1
ATOM 757 C CA . GLY A 1 90 ? -5.615 -10.790 -13.967 1.00 74.81 90 GLY A CA 1
ATOM 758 C C . GLY A 1 90 ? -6.315 -12.151 -13.991 1.00 74.81 90 GLY A C 1
ATOM 759 O O . GLY A 1 90 ? -7.407 -12.275 -13.448 1.00 74.81 90 GLY A O 1
ATOM 760 N N . CYS A 1 91 ? -5.709 -13.178 -14.594 1.00 71.25 91 CYS A N 1
ATOM 761 C CA . CYS A 1 91 ? -6.384 -14.450 -14.887 1.00 71.25 91 CYS A CA 1
ATOM 762 C C . CYS A 1 91 ? -6.048 -15.584 -13.894 1.00 71.25 91 CYS A C 1
ATOM 764 O O . CYS A 1 91 ? -6.653 -16.648 -13.959 1.00 71.25 91 CYS A O 1
ATOM 766 N N . ARG A 1 92 ? -5.124 -15.388 -12.936 1.00 50.44 92 ARG A N 1
ATOM 767 C CA . ARG A 1 92 ? -4.822 -16.380 -11.876 1.00 50.44 92 ARG A CA 1
ATOM 768 C C . ARG A 1 92 ? -5.463 -16.045 -10.520 1.00 50.44 92 ARG A C 1
ATOM 770 O O . ARG A 1 92 ? -4.871 -16.288 -9.472 1.00 50.44 92 ARG A O 1
ATOM 777 N N . ALA A 1 93 ? -6.680 -15.509 -10.543 1.00 51.91 93 ALA A N 1
ATOM 778 C CA . ALA A 1 93 ? -7.478 -15.235 -9.344 1.00 51.91 93 ALA A CA 1
ATOM 779 C C . ALA A 1 93 ? -8.896 -15.848 -9.392 1.00 51.91 93 ALA A C 1
ATOM 781 O O . ALA A 1 93 ? -9.799 -15.336 -8.732 1.00 51.91 93 ALA A O 1
ATOM 782 N N . SER A 1 94 ? -9.094 -16.931 -10.153 1.00 40.38 94 SER A N 1
ATOM 783 C CA . SER A 1 94 ? -10.332 -17.730 -10.180 1.00 40.38 94 SER A CA 1
ATOM 784 C C . SER A 1 94 ? -10.054 -19.198 -9.904 1.00 40.38 94 SER A C 1
ATOM 786 O O . SER A 1 94 ? -9.126 -19.720 -10.569 1.00 40.38 94 SER A O 1
#